Protein AF-E5F8U3-F1 (afdb_monomer_lite)

Radius of gyration: 28.69 Å; chains: 1; bounding box: 58×34×84 Å

Structure (mmCIF, N/CA/C/O backbone):
data_AF-E5F8U3-F1
#
_entry.id   AF-E5F8U3-F1
#
loop_
_atom_site.group_PDB
_atom_site.id
_atom_site.type_symbol
_atom_site.label_atom_id
_atom_site.label_alt_id
_atom_site.label_comp_id
_atom_site.label_asym_id
_atom_site.label_entity_id
_atom_site.label_seq_id
_atom_site.pdbx_PDB_ins_code
_atom_site.Cartn_x
_atom_site.Cartn_y
_atom_site.Cartn_z
_atom_site.occupancy
_atom_site.B_iso_or_equiv
_atom_site.auth_seq_id
_atom_site.auth_comp_id
_atom_site.auth_asym_id
_atom_site.auth_atom_id
_atom_site.pdbx_PDB_model_num
ATOM 1 N N . MET A 1 1 ? -26.015 -8.412 47.163 1.00 49.34 1 MET A N 1
ATOM 2 C CA . MET A 1 1 ? -26.485 -7.178 46.496 1.00 49.34 1 MET A CA 1
ATOM 3 C C . MET A 1 1 ? -25.256 -6.404 46.050 1.00 49.34 1 MET A C 1
ATOM 5 O O . MET A 1 1 ? -24.511 -5.962 46.910 1.00 49.34 1 MET A O 1
ATOM 9 N N . THR A 1 2 ? -24.963 -6.334 44.752 1.00 53.16 2 THR A N 1
ATOM 10 C CA . THR A 1 2 ? -23.864 -5.501 44.236 1.00 53.16 2 THR A CA 1
ATOM 11 C C . THR A 1 2 ? -24.338 -4.055 44.107 1.00 53.16 2 THR A C 1
ATOM 13 O O . THR A 1 2 ? -25.439 -3.812 43.617 1.00 53.16 2 THR A O 1
ATOM 16 N N . ASP A 1 3 ? -23.524 -3.109 44.577 1.00 63.44 3 ASP A N 1
ATOM 17 C CA . ASP A 1 3 ? -23.806 -1.673 44.494 1.00 63.44 3 ASP A CA 1
ATOM 18 C C . ASP A 1 3 ? -23.959 -1.240 43.015 1.00 63.44 3 ASP A C 1
ATOM 20 O O . ASP A 1 3 ? -23.038 -1.474 42.219 1.00 63.44 3 ASP A O 1
ATOM 24 N N . PRO A 1 4 ? -25.090 -0.625 42.616 1.00 64.06 4 PRO A N 1
ATOM 25 C CA . PRO A 1 4 ? -25.302 -0.138 41.253 1.00 64.06 4 PRO A CA 1
ATOM 26 C C . PRO A 1 4 ? -24.232 0.862 40.776 1.00 64.06 4 PRO A C 1
ATOM 28 O O . PRO A 1 4 ? -23.952 0.902 39.577 1.00 64.06 4 PRO A O 1
ATOM 31 N N . ASN A 1 5 ? -23.577 1.611 41.672 1.00 67.81 5 ASN A N 1
ATOM 32 C CA . ASN A 1 5 ? -22.472 2.505 41.302 1.00 67.81 5 ASN A CA 1
ATOM 33 C C . ASN A 1 5 ? -21.217 1.742 40.854 1.00 67.81 5 ASN A C 1
ATOM 35 O O . ASN A 1 5 ? -20.538 2.168 39.921 1.00 67.81 5 ASN A O 1
ATOM 39 N N . ASN A 1 6 ? -20.925 0.591 41.464 1.00 74.19 6 ASN A N 1
ATOM 40 C CA . ASN A 1 6 ? -19.777 -0.235 41.084 1.00 74.19 6 ASN A CA 1
ATOM 41 C C . ASN A 1 6 ? -19.962 -0.840 39.681 1.00 74.19 6 ASN A C 1
ATOM 43 O O . ASN A 1 6 ? -19.051 -0.823 38.856 1.00 74.19 6 ASN A O 1
ATOM 47 N N . LYS A 1 7 ? -21.179 -1.302 39.370 1.00 75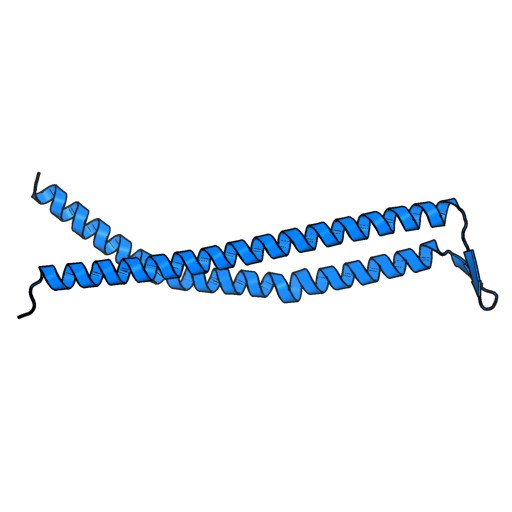.62 7 LYS A N 1
ATOM 48 C CA . LYS A 1 7 ? -21.505 -1.870 38.054 1.00 75.62 7 LYS A CA 1
ATOM 49 C C . LYS A 1 7 ? -21.327 -0.854 36.918 1.00 75.62 7 LYS A C 1
ATOM 51 O O . LYS A 1 7 ? -20.700 -1.177 35.915 1.00 75.62 7 LYS A O 1
ATOM 56 N N . ASN A 1 8 ? -21.804 0.378 37.103 1.00 74.56 8 ASN A N 1
ATOM 57 C CA . ASN A 1 8 ? -21.668 1.436 36.097 1.00 74.56 8 ASN A CA 1
ATOM 58 C C . ASN A 1 8 ? -20.199 1.803 35.829 1.00 74.56 8 ASN A C 1
ATOM 60 O O . ASN A 1 8 ? -19.829 2.036 34.681 1.00 74.56 8 ASN A O 1
ATOM 64 N N . ASN A 1 9 ? -19.352 1.819 36.863 1.00 78.06 9 ASN A N 1
ATOM 65 C CA . ASN A 1 9 ? -17.917 2.063 36.695 1.00 78.06 9 ASN A CA 1
ATOM 66 C C . ASN A 1 9 ? -17.238 0.952 35.880 1.00 78.06 9 ASN A C 1
ATOM 68 O O . ASN A 1 9 ? -16.459 1.251 34.979 1.00 78.06 9 ASN A O 1
ATOM 72 N N . ILE A 1 10 ? -17.577 -0.316 36.136 1.00 82.62 10 ILE A N 1
ATOM 73 C CA . ILE A 1 10 ? -17.055 -1.460 35.369 1.00 82.62 10 ILE A CA 1
ATOM 74 C C . ILE A 1 10 ? -17.484 -1.377 33.895 1.00 82.62 10 ILE A C 1
ATOM 76 O O . ILE A 1 10 ? -16.661 -1.585 33.004 1.00 82.62 10 ILE A O 1
ATOM 80 N N . ASP A 1 11 ? -18.746 -1.030 33.628 1.00 82.94 11 ASP A N 1
ATOM 81 C CA . ASP A 1 11 ? -19.269 -0.891 32.263 1.00 82.94 11 ASP A CA 1
ATOM 82 C C . ASP A 1 11 ? -18.566 0.246 31.491 1.00 82.94 11 ASP A C 1
ATOM 84 O O . ASP A 1 11 ? -18.272 0.106 30.300 1.00 82.94 11 ASP A O 1
ATOM 88 N N . ILE A 1 12 ? -18.238 1.356 32.166 1.00 83.44 12 ILE A N 1
ATOM 89 C CA . ILE A 1 12 ? -17.480 2.476 31.586 1.00 83.44 12 ILE A CA 1
ATOM 90 C C . ILE A 1 12 ? -16.036 2.067 31.273 1.00 83.44 12 ILE A C 1
ATOM 92 O O . ILE A 1 12 ? -15.548 2.357 30.180 1.00 83.44 12 ILE A O 1
ATOM 96 N N . GLU A 1 13 ? -15.348 1.394 32.197 1.00 89.00 13 GLU A N 1
ATOM 97 C CA . GLU A 1 13 ? -13.979 0.909 31.973 1.00 89.00 13 GLU A CA 1
ATOM 98 C C . GLU A 1 13 ? -13.923 -0.091 30.811 1.00 89.00 13 GLU A C 1
ATOM 100 O O . GLU A 1 13 ? -13.082 0.027 29.918 1.00 89.00 13 GLU A O 1
ATOM 105 N N . LEU A 1 14 ? -14.882 -1.018 30.740 1.00 88.38 14 LEU A N 1
ATOM 106 C CA . LEU A 1 14 ? -14.989 -1.954 29.624 1.00 88.38 14 LEU A CA 1
ATOM 107 C C . LEU A 1 14 ? -15.203 -1.228 28.286 1.00 88.38 14 LEU A C 1
ATOM 109 O O . LEU A 1 14 ? -14.613 -1.608 27.271 1.00 88.38 14 LEU A O 1
ATOM 113 N N . LEU A 1 15 ? -16.028 -0.178 28.268 1.00 88.56 15 LEU A N 1
ATOM 114 C CA . LEU A 1 15 ? -16.256 0.621 27.067 1.00 88.56 15 LEU A CA 1
ATOM 115 C C . LEU A 1 15 ? -14.990 1.359 26.619 1.00 88.56 15 LEU A C 1
ATOM 117 O O . LEU A 1 15 ? -14.707 1.379 25.422 1.00 88.56 15 LEU A O 1
ATOM 121 N N . LYS A 1 16 ? -14.214 1.926 27.552 1.00 89.56 16 LYS A N 1
ATOM 122 C CA . LYS A 1 16 ? -12.920 2.557 27.238 1.00 89.56 16 LYS A CA 1
ATOM 123 C C . LYS A 1 16 ? -11.986 1.563 26.553 1.00 89.56 16 LYS A C 1
ATOM 125 O O . LYS A 1 16 ? -11.499 1.851 25.464 1.00 89.56 16 LYS A O 1
ATOM 130 N N . VAL A 1 17 ? -11.845 0.359 27.116 1.00 93.31 17 VAL A N 1
ATOM 131 C CA . VAL A 1 17 ? -11.031 -0.716 26.522 1.00 93.31 17 VAL A CA 1
ATOM 132 C C . VAL A 1 17 ? -11.515 -1.066 25.112 1.00 93.31 17 VAL A C 1
ATOM 134 O O . VAL A 1 17 ? -10.708 -1.182 24.191 1.00 93.31 17 VAL A O 1
ATOM 137 N N . LYS A 1 18 ? -12.831 -1.188 24.897 1.00 91.25 18 LYS A N 1
ATOM 138 C CA . LYS A 1 18 ? -13.391 -1.450 23.560 1.00 91.25 18 LYS A CA 1
ATOM 139 C C . LYS A 1 18 ? -13.072 -0.326 22.570 1.00 91.25 18 LYS A C 1
ATOM 141 O O . LYS A 1 18 ? -12.699 -0.610 21.432 1.00 91.25 18 LYS A O 1
ATOM 146 N N . VAL A 1 19 ? -13.205 0.934 22.985 1.00 92.62 19 VAL A N 1
ATOM 147 C CA . VAL A 1 19 ? -12.866 2.102 22.158 1.00 92.62 19 VAL A CA 1
ATOM 148 C C . VAL A 1 19 ? -11.377 2.117 21.817 1.00 92.62 19 VAL A C 1
ATOM 150 O O . VAL A 1 19 ? -11.026 2.409 20.677 1.00 92.62 19 VAL A O 1
ATOM 153 N N . ASP A 1 20 ? -10.501 1.755 22.749 1.00 94.94 20 ASP A N 1
ATOM 154 C CA . ASP A 1 20 ? -9.062 1.693 22.492 1.00 94.94 20 ASP A CA 1
ATOM 155 C C . ASP A 1 20 ? -8.696 0.559 21.524 1.00 94.94 20 ASP A C 1
ATOM 157 O O . ASP A 1 20 ? -7.902 0.766 20.605 1.00 94.94 20 ASP A O 1
ATOM 161 N N . ILE A 1 21 ? -9.358 -0.599 21.625 1.00 93.38 21 ILE A N 1
ATOM 162 C CA . ILE A 1 21 ? -9.245 -1.671 20.622 1.00 93.38 21 ILE A CA 1
ATOM 163 C C . ILE A 1 21 ? -9.707 -1.174 19.244 1.00 93.38 21 ILE A C 1
ATOM 165 O O . ILE A 1 21 ? -9.041 -1.426 18.239 1.00 93.38 21 ILE A O 1
ATOM 169 N N . TRP A 1 22 ? -10.831 -0.453 19.174 1.00 94.88 22 TRP A N 1
ATOM 170 C CA . TRP A 1 22 ? -11.314 0.132 17.920 1.00 94.88 22 TRP A CA 1
ATOM 171 C C . TRP A 1 22 ? -10.303 1.119 17.325 1.00 94.88 22 TRP A C 1
ATOM 173 O O . TRP A 1 22 ? -9.967 0.995 16.146 1.00 94.88 22 TRP A O 1
ATOM 183 N N . LYS A 1 23 ? -9.747 2.031 18.133 1.00 95.19 23 LYS A N 1
ATOM 184 C CA . LYS A 1 23 ? -8.694 2.964 17.696 1.00 95.19 23 LYS A CA 1
ATOM 185 C C . LYS A 1 23 ? -7.484 2.222 17.141 1.00 95.19 23 LYS A C 1
ATOM 187 O O . LYS A 1 23 ? -6.974 2.605 16.092 1.00 95.19 23 LYS A O 1
ATOM 192 N N . GLN A 1 24 ? -7.053 1.150 17.804 1.00 96.00 24 GLN A N 1
ATOM 193 C CA . GLN A 1 24 ? -5.926 0.348 17.336 1.00 96.00 24 GLN A CA 1
ATOM 194 C C . GLN A 1 24 ? -6.205 -0.265 15.957 1.00 96.00 24 GLN A C 1
ATOM 196 O O . GLN A 1 24 ? -5.335 -0.249 15.089 1.00 96.00 24 GLN A O 1
ATOM 201 N N . VAL A 1 25 ? -7.428 -0.747 15.719 1.00 94.94 25 VAL A N 1
ATOM 202 C CA . VAL A 1 25 ? -7.831 -1.285 14.412 1.00 94.94 25 VAL A CA 1
ATOM 203 C C . VAL A 1 25 ? -7.865 -0.200 13.333 1.00 94.94 25 VAL A C 1
ATOM 205 O O . VAL A 1 25 ? -7.381 -0.440 12.228 1.00 94.94 25 VAL A O 1
ATOM 208 N N . ILE A 1 26 ? -8.374 0.997 13.639 1.00 95.19 26 ILE A N 1
ATOM 209 C CA . ILE A 1 26 ? -8.340 2.142 12.713 1.00 95.19 26 ILE A CA 1
ATOM 210 C C . ILE A 1 26 ? -6.896 2.548 12.388 1.00 95.19 26 ILE A C 1
ATOM 212 O O . ILE A 1 26 ? -6.572 2.775 11.224 1.00 95.19 26 ILE A O 1
ATOM 216 N N . ASN A 1 27 ? -6.004 2.564 13.380 1.00 96.50 27 ASN A N 1
ATOM 217 C CA . ASN A 1 27 ? -4.584 2.846 13.169 1.00 96.50 27 ASN A CA 1
ATOM 218 C C . ASN A 1 27 ? -3.937 1.815 12.221 1.00 96.50 27 ASN A C 1
ATOM 220 O O . ASN A 1 27 ? -3.199 2.174 11.307 1.00 96.50 27 ASN A O 1
ATOM 224 N N . THR A 1 28 ? -4.275 0.528 12.359 1.00 94.06 28 THR A N 1
ATOM 225 C CA . THR A 1 28 ? -3.840 -0.509 11.407 1.00 94.06 28 THR A CA 1
ATOM 226 C C . THR A 1 28 ? -4.384 -0.276 9.992 1.00 94.06 28 THR A C 1
ATOM 228 O O . THR A 1 28 ? -3.647 -0.459 9.024 1.00 94.06 28 THR A O 1
ATOM 231 N N . GLN A 1 29 ? -5.643 0.157 9.846 1.00 95.06 29 GLN A N 1
ATOM 232 C CA . GLN A 1 29 ? -6.216 0.497 8.533 1.00 95.06 29 GLN A CA 1
ATOM 233 C C . GLN A 1 29 ? -5.460 1.653 7.866 1.00 95.06 29 GLN A C 1
ATOM 235 O O . GLN A 1 29 ? -5.114 1.555 6.690 1.00 95.06 29 GLN A O 1
ATOM 240 N N . GLN A 1 30 ? -5.164 2.716 8.621 1.00 95.56 30 GLN A N 1
ATOM 241 C CA . GLN A 1 30 ? -4.383 3.857 8.135 1.00 95.56 30 GLN A CA 1
ATOM 242 C C . GLN A 1 30 ? -2.972 3.425 7.726 1.00 95.56 30 GLN A C 1
ATOM 244 O O . GLN A 1 30 ? -2.531 3.744 6.626 1.00 95.56 30 GLN A O 1
ATOM 249 N N . HIS A 1 31 ? -2.310 2.603 8.546 1.00 94.06 31 HIS A N 1
ATOM 250 C CA . HIS A 1 31 ? -0.980 2.085 8.236 1.00 94.06 31 HIS A CA 1
ATOM 251 C C . HIS A 1 31 ? -0.943 1.297 6.918 1.00 94.06 31 HIS A C 1
ATOM 253 O O . HIS A 1 31 ? -0.059 1.518 6.092 1.00 94.06 31 HIS A O 1
ATOM 259 N N . PHE A 1 32 ? -1.914 0.407 6.677 1.00 92.75 32 PHE A N 1
ATOM 260 C CA . PHE A 1 32 ? -1.983 -0.331 5.412 1.00 92.75 32 PHE A CA 1
ATOM 261 C C . PHE A 1 32 ? -2.279 0.569 4.213 1.00 92.75 32 PHE A C 1
ATOM 263 O O . PHE A 1 32 ? -1.684 0.375 3.153 1.00 92.75 32 PHE A O 1
ATOM 270 N N . ASN A 1 33 ? -3.153 1.564 4.375 1.00 93.56 33 ASN A N 1
ATOM 271 C CA . ASN A 1 33 ? -3.425 2.539 3.324 1.00 93.56 33 ASN A CA 1
ATOM 272 C C . ASN A 1 33 ? -2.166 3.346 2.960 1.00 93.56 33 ASN A C 1
ATOM 274 O O . ASN A 1 33 ? -1.837 3.497 1.783 1.00 93.56 33 ASN A O 1
ATOM 278 N N . ASP A 1 34 ? -1.417 3.801 3.965 1.00 94.81 34 ASP A N 1
ATOM 279 C CA . ASP A 1 34 ? -0.174 4.546 3.764 1.00 94.81 34 ASP A CA 1
ATOM 280 C C . ASP A 1 34 ? 0.898 3.694 3.077 1.00 94.81 34 ASP A C 1
ATOM 282 O O . ASP A 1 34 ? 1.605 4.176 2.187 1.00 94.81 34 ASP A O 1
ATOM 286 N N . LEU A 1 35 ? 1.019 2.417 3.456 1.00 91.88 35 LEU A N 1
ATOM 287 C CA . LEU A 1 35 ? 1.917 1.472 2.790 1.00 91.88 35 LEU A CA 1
ATOM 288 C C . LEU A 1 35 ? 1.542 1.274 1.315 1.00 91.88 35 LEU A C 1
ATOM 290 O O . LEU A 1 35 ? 2.425 1.340 0.459 1.00 91.88 35 LEU A O 1
ATOM 294 N N . ALA A 1 36 ? 0.253 1.096 1.005 1.00 91.00 36 ALA A N 1
ATOM 295 C CA . ALA A 1 36 ? -0.220 0.942 -0.371 1.00 91.00 36 ALA A CA 1
ATOM 296 C C . ALA A 1 36 ? 0.119 2.175 -1.229 1.00 91.00 36 ALA A C 1
ATOM 298 O O . ALA A 1 36 ? 0.680 2.050 -2.321 1.00 91.00 36 ALA A O 1
ATOM 299 N N . MET A 1 37 ? -0.126 3.380 -0.704 1.00 93.88 37 MET A N 1
ATOM 300 C CA . MET A 1 37 ? 0.207 4.630 -1.395 1.00 93.88 37 MET A CA 1
ATOM 301 C C . MET A 1 37 ? 1.713 4.786 -1.638 1.00 93.88 37 MET A C 1
ATOM 303 O O . MET A 1 37 ? 2.124 5.178 -2.732 1.00 93.88 37 MET A O 1
ATOM 307 N N . LYS A 1 38 ? 2.556 4.435 -0.657 1.00 94.44 38 LYS A N 1
ATOM 308 C CA . LYS A 1 38 ? 4.019 4.472 -0.819 1.00 94.44 38 LYS A CA 1
ATOM 309 C C . LYS A 1 38 ? 4.490 3.553 -1.942 1.00 94.44 38 LYS A C 1
ATOM 311 O O . LYS A 1 38 ? 5.300 3.966 -2.768 1.00 94.44 38 LYS A O 1
ATOM 316 N N . ILE A 1 39 ? 3.967 2.333 -2.004 1.00 91.12 39 ILE A N 1
ATOM 317 C CA . ILE A 1 39 ? 4.362 1.346 -3.017 1.00 91.12 39 ILE A CA 1
ATOM 318 C C . ILE A 1 39 ? 3.942 1.796 -4.414 1.00 91.12 39 ILE A C 1
ATOM 320 O O . ILE A 1 39 ? 4.741 1.711 -5.346 1.00 91.12 39 ILE A O 1
ATOM 324 N N . ARG A 1 40 ? 2.739 2.362 -4.554 1.00 93.62 40 ARG A N 1
ATOM 325 C CA . ARG A 1 40 ? 2.285 2.947 -5.821 1.00 93.62 40 ARG A CA 1
ATOM 326 C C . ARG A 1 40 ? 3.195 4.086 -6.285 1.00 93.62 40 ARG A C 1
ATOM 328 O O . ARG A 1 4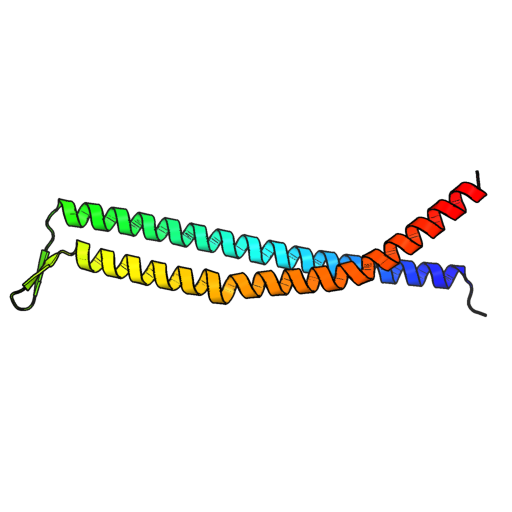0 ? 3.556 4.136 -7.459 1.00 93.62 40 ARG A O 1
ATOM 335 N N . ASN A 1 41 ? 3.623 4.958 -5.373 1.00 95.31 41 ASN A N 1
ATOM 336 C CA . ASN A 1 41 ? 4.559 6.036 -5.699 1.00 95.31 41 ASN A CA 1
ATOM 337 C C . ASN A 1 41 ? 5.920 5.496 -6.170 1.00 95.31 41 ASN A C 1
ATOM 339 O O . ASN A 1 41 ? 6.472 6.002 -7.148 1.00 95.31 41 ASN A O 1
ATOM 343 N N . PHE A 1 42 ? 6.441 4.439 -5.537 1.00 94.19 42 PHE A N 1
ATOM 344 C CA . PHE A 1 42 ? 7.663 3.775 -6.002 1.00 94.19 42 PHE A CA 1
ATOM 345 C C . PHE A 1 42 ? 7.501 3.153 -7.391 1.00 94.19 42 PHE A C 1
ATOM 347 O O . PHE A 1 42 ? 8.393 3.302 -8.225 1.00 94.19 42 PHE A O 1
ATOM 354 N N . ALA A 1 43 ? 6.365 2.508 -7.663 1.00 94.38 43 ALA A N 1
ATOM 355 C CA . ALA A 1 43 ? 6.074 1.937 -8.975 1.00 94.38 43 ALA A CA 1
ATOM 356 C C . ALA A 1 43 ? 6.101 3.009 -10.075 1.00 94.38 43 ALA A C 1
ATOM 358 O O . ALA A 1 43 ? 6.734 2.815 -11.112 1.00 94.38 43 ALA A O 1
ATOM 359 N N . ILE A 1 44 ? 5.477 4.167 -9.825 1.00 95.69 44 ILE A N 1
ATOM 360 C CA . ILE A 1 44 ? 5.464 5.304 -10.758 1.00 95.69 44 ILE A CA 1
ATOM 361 C C . ILE A 1 44 ? 6.878 5.854 -10.976 1.00 95.69 44 ILE A C 1
ATOM 363 O O . ILE A 1 44 ? 7.254 6.138 -12.113 1.00 95.69 44 ILE A O 1
ATOM 367 N N . LEU A 1 45 ? 7.677 5.984 -9.914 1.00 97.00 45 LEU A N 1
ATOM 368 C CA . LEU A 1 45 ? 9.058 6.461 -10.010 1.00 97.00 45 LEU A CA 1
ATOM 369 C C . LEU A 1 45 ? 9.922 5.523 -10.860 1.00 97.00 45 LEU A C 1
ATOM 371 O O . LEU A 1 45 ? 10.612 5.977 -11.773 1.00 97.00 45 LEU A O 1
ATOM 375 N N . ILE A 1 46 ? 9.851 4.217 -10.599 1.00 95.62 46 ILE A N 1
ATOM 376 C CA . ILE A 1 46 ? 10.584 3.206 -11.368 1.00 95.62 46 ILE A CA 1
ATOM 377 C C . ILE A 1 46 ? 10.123 3.233 -12.826 1.00 95.62 46 ILE A C 1
ATOM 379 O O . ILE A 1 46 ? 10.957 3.309 -13.726 1.00 95.62 46 ILE A O 1
ATOM 383 N N . LEU A 1 47 ? 8.812 3.252 -13.078 1.00 96.69 47 LEU A N 1
ATOM 384 C CA . LEU A 1 47 ? 8.273 3.312 -14.435 1.00 96.69 47 LEU A CA 1
ATOM 385 C C . LEU A 1 47 ? 8.745 4.569 -15.180 1.00 96.69 47 LEU A C 1
ATOM 387 O O . LEU A 1 47 ? 9.113 4.488 -16.349 1.00 96.69 47 LEU A O 1
ATOM 391 N N . SER A 1 48 ? 8.804 5.712 -14.496 1.00 97.31 48 SER A N 1
ATOM 392 C CA . SER A 1 48 ? 9.305 6.971 -15.061 1.00 97.31 48 SER A CA 1
ATOM 393 C C . SER A 1 48 ? 10.777 6.862 -15.470 1.00 97.31 48 SER A C 1
ATOM 395 O O . SER A 1 48 ? 11.152 7.317 -16.551 1.00 97.31 48 SER A O 1
ATOM 397 N N . ALA A 1 49 ? 11.604 6.202 -14.653 1.00 96.88 49 ALA A N 1
ATOM 398 C CA . ALA A 1 49 ? 12.996 5.918 -14.993 1.00 96.88 49 ALA A CA 1
ATOM 399 C C . ALA A 1 49 ? 13.110 5.006 -16.228 1.00 96.88 49 ALA A C 1
ATOM 401 O O . ALA A 1 49 ? 13.910 5.285 -17.121 1.00 96.88 49 ALA A O 1
ATOM 402 N N . PHE A 1 50 ? 12.271 3.967 -16.325 1.00 96.31 50 PHE A N 1
ATOM 403 C CA . PHE A 1 50 ? 12.212 3.104 -17.509 1.00 96.31 50 PHE A CA 1
ATOM 404 C C . PHE A 1 50 ? 11.797 3.872 -18.763 1.00 96.31 50 PHE A C 1
ATOM 406 O O . PHE A 1 50 ? 12.449 3.726 -19.791 1.00 96.31 50 PHE A O 1
ATOM 413 N N . ILE A 1 51 ? 10.771 4.722 -18.691 1.00 95.88 51 ILE A N 1
ATOM 414 C CA . ILE A 1 51 ? 10.336 5.553 -19.825 1.00 95.88 51 ILE A CA 1
ATOM 415 C C . ILE A 1 51 ? 11.480 6.463 -20.293 1.00 95.88 51 ILE A C 1
ATOM 417 O O . ILE A 1 51 ? 11.745 6.548 -21.493 1.00 95.88 51 ILE A O 1
ATOM 421 N N . GLY A 1 52 ? 12.202 7.090 -19.359 1.00 95.81 52 GLY A N 1
ATOM 422 C CA . GLY A 1 52 ? 13.382 7.896 -19.673 1.00 95.81 52 GLY A CA 1
ATOM 423 C C . GLY A 1 52 ? 14.481 7.082 -20.363 1.00 95.81 52 GLY A C 1
ATOM 424 O O . GLY A 1 52 ? 14.979 7.486 -21.414 1.00 95.81 52 GLY A O 1
ATOM 425 N N . ALA A 1 53 ? 14.814 5.909 -19.819 1.00 93.94 53 ALA A N 1
ATOM 426 C CA . ALA A 1 53 ? 15.815 5.013 -20.395 1.00 93.94 53 ALA A CA 1
ATOM 427 C C . ALA A 1 53 ? 15.416 4.529 -21.799 1.00 93.94 53 ALA A C 1
ATOM 429 O O . ALA A 1 53 ? 16.224 4.602 -22.722 1.00 93.94 53 ALA A O 1
ATOM 430 N N . ILE A 1 54 ? 14.158 4.117 -21.989 1.00 94.00 54 ILE A N 1
ATOM 431 C CA . ILE A 1 54 ? 13.602 3.711 -23.287 1.00 94.00 54 ILE A CA 1
ATOM 432 C C . ILE A 1 54 ? 13.718 4.858 -24.292 1.00 94.00 54 ILE A C 1
ATOM 434 O O . ILE A 1 54 ? 14.210 4.643 -25.397 1.00 94.00 54 ILE A O 1
ATOM 438 N N . GLY A 1 55 ? 13.324 6.078 -23.912 1.00 92.38 55 GLY A N 1
ATOM 439 C CA . GLY A 1 55 ? 13.406 7.253 -24.781 1.00 92.38 55 GLY A CA 1
ATOM 440 C C . GLY A 1 55 ? 14.839 7.569 -25.218 1.00 92.38 55 GLY A C 1
ATOM 441 O O . GLY A 1 55 ? 15.091 7.800 -26.403 1.00 92.38 55 GLY A O 1
ATOM 442 N N . VAL A 1 56 ? 15.798 7.516 -24.287 1.00 91.75 56 VAL A N 1
ATOM 443 C CA . VAL A 1 56 ? 17.225 7.713 -24.590 1.00 91.75 56 VAL A CA 1
ATOM 444 C C . VAL A 1 56 ? 17.752 6.607 -25.507 1.00 91.75 56 VAL A C 1
ATOM 446 O O . VAL A 1 56 ? 18.399 6.913 -26.512 1.00 91.75 56 VAL A O 1
ATOM 449 N N . SER A 1 57 ? 17.456 5.338 -25.215 1.00 89.81 57 SER A N 1
ATOM 450 C CA . SER A 1 57 ? 17.879 4.192 -26.032 1.00 89.81 57 SER A CA 1
ATOM 451 C C . SER A 1 57 ? 17.262 4.200 -27.430 1.00 89.81 57 SER A C 1
ATOM 453 O O . SER A 1 57 ? 17.924 3.819 -28.392 1.00 89.81 57 SER A O 1
ATOM 455 N N . PHE A 1 58 ? 16.020 4.668 -27.561 1.00 86.19 58 PHE A N 1
ATOM 456 C CA . PHE A 1 58 ? 15.347 4.787 -28.850 1.00 86.19 58 PHE A CA 1
ATOM 457 C C . PHE A 1 58 ? 15.982 5.889 -29.707 1.00 86.19 58 PHE A C 1
ATOM 459 O O . PHE A 1 58 ? 16.310 5.655 -30.867 1.00 86.19 58 PHE A O 1
ATOM 466 N N . LYS A 1 59 ? 16.241 7.070 -29.123 1.00 84.69 59 LYS A N 1
ATOM 467 C CA . LYS A 1 59 ? 16.858 8.208 -29.829 1.00 84.69 59 LYS A CA 1
ATOM 468 C C . LYS A 1 59 ? 18.285 7.922 -30.304 1.00 84.69 59 LYS A C 1
ATOM 470 O O . LYS A 1 59 ? 18.689 8.396 -31.359 1.00 84.69 59 LYS A O 1
ATOM 475 N N . SER A 1 60 ? 19.058 7.195 -29.508 1.00 80.00 60 SER A N 1
ATOM 476 C CA . SER A 1 60 ? 20.467 6.887 -29.793 1.00 80.00 60 SER A CA 1
ATOM 477 C C . SER A 1 60 ? 20.657 5.769 -30.821 1.00 80.00 60 SER A C 1
ATOM 479 O O . SER A 1 60 ? 21.780 5.545 -31.261 1.00 80.00 60 SER A O 1
ATOM 481 N N . GLY A 1 61 ? 19.585 5.068 -31.213 1.00 74.62 61 GLY A N 1
ATOM 482 C CA . GLY A 1 61 ? 19.673 3.943 -32.144 1.00 74.62 61 GLY A CA 1
ATOM 483 C C . GLY A 1 61 ? 20.467 2.759 -31.585 1.00 74.62 61 GLY A C 1
ATOM 484 O O . GLY A 1 61 ? 20.947 1.931 -32.357 1.00 74.62 61 GLY A O 1
ATOM 485 N N . PHE A 1 62 ? 20.627 2.673 -30.258 1.00 74.62 62 PHE A N 1
ATOM 486 C CA . PHE A 1 62 ? 21.364 1.593 -29.613 1.00 74.62 62 PHE A CA 1
ATOM 487 C C . PHE A 1 62 ? 20.699 0.244 -29.921 1.00 74.62 62 PHE A C 1
ATOM 489 O O . PHE A 1 62 ? 19.599 -0.070 -29.449 1.00 74.62 62 PHE A O 1
ATOM 496 N N . ALA A 1 63 ? 21.392 -0.560 -30.720 1.00 72.88 63 ALA A N 1
ATOM 497 C CA . ALA A 1 63 ? 20.958 -1.878 -31.136 1.00 72.88 63 ALA A CA 1
ATOM 498 C C . ALA A 1 63 ? 22.004 -2.918 -30.746 1.00 72.88 63 ALA A C 1
ATOM 500 O O . ALA A 1 63 ? 23.206 -2.715 -30.922 1.00 72.88 63 ALA A O 1
ATOM 501 N N . PHE A 1 64 ? 21.530 -4.033 -30.202 1.00 68.00 64 PHE A N 1
ATOM 502 C CA . PHE A 1 64 ? 22.360 -5.181 -29.895 1.00 68.00 64 PHE A CA 1
ATOM 503 C C . PHE A 1 64 ? 22.214 -6.182 -31.044 1.00 68.00 64 PHE A C 1
ATOM 505 O O . PHE A 1 64 ? 21.121 -6.694 -31.297 1.00 68.00 64 PHE A O 1
ATOM 512 N N . ASN A 1 65 ? 23.304 -6.434 -31.769 1.00 66.50 65 ASN A N 1
ATOM 513 C CA . ASN A 1 65 ? 23.342 -7.462 -32.806 1.00 66.50 65 ASN A CA 1
ATOM 514 C C . ASN A 1 65 ? 23.685 -8.800 -32.148 1.00 66.50 65 ASN A C 1
ATOM 516 O O . ASN A 1 65 ? 24.831 -9.026 -31.765 1.00 66.50 65 ASN A O 1
ATOM 520 N N . MET A 1 66 ? 22.704 -9.693 -32.030 1.00 54.53 66 MET A N 1
ATOM 521 C CA . MET A 1 66 ? 22.911 -11.059 -31.547 1.00 54.53 66 MET A CA 1
ATOM 522 C C . MET A 1 66 ? 22.235 -12.029 -32.521 1.00 54.53 66 MET A C 1
ATOM 524 O O . MET A 1 66 ? 21.096 -11.811 -32.920 1.00 54.53 66 MET A O 1
ATOM 528 N N . LEU A 1 67 ? 22.943 -13.087 -32.939 1.00 55.75 67 LEU A N 1
ATOM 529 C CA . LEU A 1 67 ? 22.418 -14.133 -33.841 1.00 55.75 67 LEU A CA 1
ATOM 530 C C . LEU A 1 67 ? 21.890 -13.632 -35.208 1.00 55.75 67 LEU A C 1
ATOM 532 O O . LEU A 1 67 ? 20.969 -14.210 -35.771 1.00 55.75 67 LEU A O 1
ATOM 536 N N . GLY A 1 68 ? 22.468 -12.561 -35.766 1.00 65.25 68 GLY A N 1
ATOM 537 C CA . GLY A 1 68 ? 22.070 -12.027 -37.081 1.00 65.25 68 GLY A CA 1
ATOM 538 C C . GLY A 1 68 ? 20.793 -11.175 -37.073 1.00 65.25 68 GLY A C 1
ATOM 539 O O . GLY A 1 68 ? 20.444 -10.600 -38.101 1.00 65.25 68 GLY A O 1
ATOM 540 N N . HIS A 1 69 ? 20.140 -11.026 -35.917 1.00 65.88 69 HIS A N 1
ATOM 541 C CA . HIS A 1 69 ? 18.997 -10.140 -35.723 1.00 65.88 69 HIS A CA 1
ATOM 542 C C . HIS A 1 69 ? 19.401 -8.927 -34.870 1.00 65.88 69 HIS A C 1
ATOM 544 O O . HIS A 1 69 ? 19.954 -9.061 -33.778 1.00 65.88 69 HIS A O 1
ATOM 550 N N . SER A 1 70 ? 19.126 -7.725 -35.379 1.00 68.81 70 SER A N 1
ATOM 551 C CA . SER A 1 70 ? 19.333 -6.472 -34.650 1.00 68.81 70 SER A CA 1
ATOM 552 C C . SER A 1 70 ? 18.130 -6.217 -33.747 1.00 68.81 70 SER A C 1
ATOM 554 O O . SER A 1 70 ? 17.034 -5.945 -34.239 1.00 68.81 70 SER A O 1
ATOM 556 N N . THR A 1 71 ? 18.310 -6.342 -32.430 1.00 77.31 71 THR A N 1
ATOM 557 C CA . THR A 1 71 ? 17.256 -6.012 -31.460 1.00 77.31 71 THR A CA 1
ATOM 558 C C . THR A 1 71 ? 17.588 -4.690 -30.786 1.00 77.31 71 THR A C 1
ATOM 560 O O . THR A 1 71 ? 18.673 -4.509 -30.231 1.00 77.31 71 THR A O 1
ATOM 563 N N . SER A 1 72 ? 16.648 -3.745 -30.819 1.00 84.62 72 SER A N 1
ATOM 564 C CA . SER A 1 72 ? 16.824 -2.463 -30.140 1.00 84.62 72 SER A CA 1
ATOM 565 C C . SER A 1 72 ? 16.815 -2.651 -28.624 1.00 84.62 72 SER A C 1
ATOM 567 O O . SER A 1 72 ? 15.934 -3.312 -28.068 1.00 84.62 72 SER A O 1
ATOM 569 N N . ILE A 1 73 ? 17.742 -1.990 -27.935 1.00 86.81 73 ILE A N 1
ATOM 570 C CA . ILE A 1 73 ? 17.789 -1.966 -26.467 1.00 86.81 73 ILE A CA 1
ATOM 571 C C . ILE A 1 73 ? 16.501 -1.366 -25.883 1.00 86.81 73 ILE A C 1
ATOM 573 O O . ILE A 1 73 ? 16.032 -1.809 -24.835 1.00 86.81 73 ILE A O 1
ATOM 577 N N . ALA A 1 74 ? 15.848 -0.452 -26.609 1.00 89.00 74 ALA A N 1
ATOM 578 C CA . ALA A 1 74 ? 14.542 0.083 -26.235 1.00 89.00 74 ALA A CA 1
ATOM 579 C C . ALA A 1 74 ? 13.460 -1.010 -26.148 1.00 89.00 74 ALA A C 1
ATOM 581 O O . ALA A 1 74 ? 12.578 -0.928 -25.295 1.00 89.00 74 ALA A O 1
ATOM 582 N N . THR A 1 75 ? 13.545 -2.063 -26.972 1.00 89.31 75 THR A N 1
ATOM 583 C CA . THR A 1 75 ? 12.598 -3.192 -26.939 1.00 89.31 75 THR A CA 1
ATOM 584 C C . THR A 1 75 ? 12.782 -4.006 -25.660 1.00 89.31 75 THR A C 1
ATOM 586 O O . THR A 1 75 ? 11.813 -4.272 -24.956 1.00 89.31 75 THR A O 1
ATOM 589 N N . ILE A 1 76 ? 14.030 -4.324 -25.306 1.00 90.12 76 ILE A N 1
ATOM 590 C CA . ILE A 1 76 ? 14.364 -5.066 -24.079 1.00 90.12 76 ILE A CA 1
ATOM 591 C C . ILE A 1 76 ? 13.917 -4.280 -22.838 1.00 90.12 76 ILE A C 1
ATOM 593 O O . ILE A 1 76 ? 13.262 -4.831 -21.954 1.00 90.12 76 ILE A O 1
ATOM 597 N N . LEU A 1 77 ? 14.208 -2.975 -22.796 1.00 93.31 77 LEU A N 1
ATOM 598 C CA . LEU A 1 77 ? 13.785 -2.097 -21.703 1.00 93.31 77 LEU A CA 1
ATOM 599 C C . LEU A 1 77 ? 12.258 -1.988 -21.598 1.00 93.31 77 LEU A C 1
ATOM 601 O O . LEU A 1 77 ? 11.728 -1.991 -20.489 1.00 93.31 77 LEU A O 1
ATOM 605 N N . SER A 1 78 ? 11.548 -1.945 -22.728 1.00 94.19 78 SER A N 1
ATOM 606 C CA . SER A 1 78 ? 10.078 -1.919 -22.757 1.00 94.19 78 SER A CA 1
ATOM 607 C C . SER A 1 78 ? 9.472 -3.201 -22.186 1.00 94.19 78 SER A C 1
ATOM 609 O O . SER A 1 78 ? 8.552 -3.133 -21.372 1.00 94.19 78 SER A O 1
ATOM 611 N N . PHE A 1 79 ? 10.020 -4.367 -22.542 1.00 94.62 79 PHE A N 1
ATOM 612 C CA . PHE A 1 79 ? 9.604 -5.640 -21.948 1.00 94.62 79 PHE A CA 1
ATOM 613 C C . PHE A 1 79 ? 9.890 -5.695 -20.443 1.00 94.62 79 PHE A C 1
ATOM 615 O O . PHE A 1 79 ? 9.034 -6.134 -19.676 1.00 94.62 79 PHE A O 1
ATOM 622 N N . GLY A 1 80 ? 11.051 -5.198 -20.005 1.00 94.69 80 GLY A N 1
ATOM 623 C CA . GLY A 1 80 ? 11.381 -5.083 -18.583 1.00 94.69 80 GLY A CA 1
ATOM 624 C C . GLY A 1 80 ? 10.396 -4.190 -17.821 1.00 94.69 80 GLY A C 1
ATOM 625 O O . GLY A 1 80 ? 9.890 -4.585 -16.771 1.00 94.69 80 GLY A O 1
ATOM 626 N N . ALA A 1 81 ? 10.058 -3.024 -18.378 1.00 96.25 81 ALA A N 1
ATOM 627 C CA . ALA A 1 81 ? 9.083 -2.104 -17.796 1.00 96.25 81 ALA A CA 1
ATOM 628 C C . ALA A 1 81 ? 7.682 -2.730 -17.700 1.00 96.25 81 ALA A C 1
ATOM 630 O O . ALA A 1 81 ?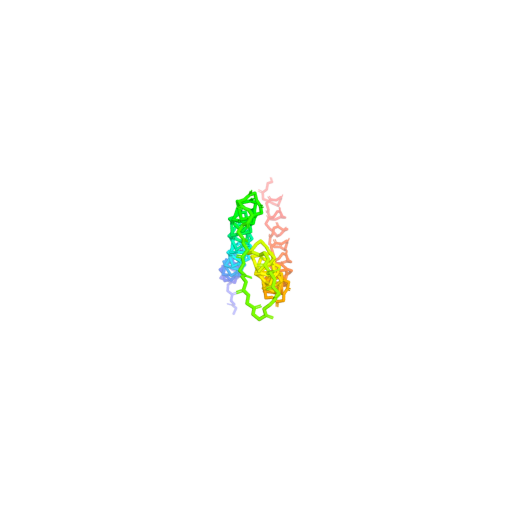 7.029 -2.620 -16.662 1.00 96.25 81 ALA A O 1
ATOM 631 N N . ALA A 1 82 ? 7.241 -3.435 -18.748 1.00 96.44 82 ALA A N 1
ATOM 632 C CA . ALA A 1 82 ? 5.961 -4.139 -18.763 1.00 96.44 82 ALA A CA 1
ATOM 633 C C . ALA A 1 82 ? 5.903 -5.260 -17.712 1.00 96.44 82 ALA A C 1
ATOM 635 O O . ALA A 1 82 ? 4.901 -5.395 -17.008 1.00 96.44 82 ALA A O 1
ATOM 636 N N . LEU A 1 83 ? 6.988 -6.028 -17.557 1.00 96.19 83 LEU A N 1
ATOM 637 C CA . LEU A 1 83 ? 7.087 -7.072 -16.536 1.00 96.19 83 LEU A CA 1
ATOM 638 C C . LEU A 1 83 ? 7.016 -6.482 -15.122 1.00 96.19 83 LEU A C 1
ATOM 640 O O . LEU A 1 83 ? 6.262 -6.973 -14.286 1.00 96.19 83 LEU A O 1
ATOM 644 N N . ILE A 1 84 ? 7.761 -5.408 -14.857 1.00 94.38 84 ILE A N 1
ATOM 645 C CA . ILE A 1 84 ? 7.745 -4.724 -13.558 1.00 94.38 84 ILE A CA 1
ATOM 646 C C . ILE A 1 84 ? 6.359 -4.147 -13.261 1.00 94.38 84 ILE A C 1
ATOM 648 O O . ILE A 1 84 ? 5.861 -4.299 -12.146 1.00 94.38 84 ILE A O 1
ATOM 652 N N . TRP A 1 85 ? 5.706 -3.534 -14.250 1.00 95.38 85 TRP A N 1
ATOM 653 C CA . TRP A 1 85 ? 4.341 -3.031 -14.103 1.00 95.38 85 TRP A CA 1
ATOM 654 C C . TRP A 1 85 ? 3.360 -4.146 -13.733 1.00 95.38 85 TRP A C 1
ATOM 656 O O . TRP A 1 85 ? 2.548 -3.981 -12.823 1.00 95.38 85 TRP A O 1
ATOM 666 N N . LEU A 1 86 ? 3.478 -5.306 -14.384 1.00 95.56 86 LEU A N 1
ATOM 667 C CA . LEU A 1 86 ? 2.661 -6.473 -14.075 1.00 95.56 86 LEU A CA 1
ATOM 668 C C . LEU A 1 86 ? 2.896 -6.965 -12.638 1.00 95.56 86 LEU A C 1
ATOM 670 O O . LEU A 1 86 ? 1.933 -7.247 -11.929 1.00 95.56 86 LEU A O 1
ATOM 674 N N . LEU A 1 87 ? 4.149 -7.022 -12.176 1.00 93.38 87 LEU A N 1
ATOM 675 C CA . LEU A 1 87 ? 4.473 -7.393 -10.793 1.00 93.38 87 LEU A CA 1
ATOM 676 C C . LEU A 1 87 ? 3.857 -6.418 -9.783 1.00 93.38 87 LEU A C 1
ATOM 678 O O . LEU A 1 87 ? 3.240 -6.857 -8.811 1.00 93.38 87 LEU A O 1
ATOM 682 N N . PHE A 1 88 ? 3.962 -5.108 -10.027 1.00 92.50 88 PHE A N 1
ATOM 683 C CA . PHE A 1 88 ? 3.319 -4.106 -9.174 1.00 92.50 88 PHE A CA 1
ATOM 684 C C . PHE A 1 88 ? 1.797 -4.241 -9.172 1.00 92.50 88 PHE A C 1
ATOM 686 O O . PHE A 1 88 ? 1.188 -4.162 -8.107 1.00 92.50 88 PHE A O 1
ATOM 693 N N . PHE A 1 89 ? 1.187 -4.508 -10.327 1.00 92.12 89 PHE A N 1
ATOM 694 C CA . PHE A 1 89 ? -0.244 -4.782 -10.424 1.00 92.12 89 PHE A CA 1
ATOM 695 C C . PHE A 1 89 ? -0.652 -6.003 -9.589 1.00 92.12 89 PHE A C 1
ATOM 697 O O . PHE A 1 89 ? -1.624 -5.934 -8.835 1.00 92.12 89 PHE A O 1
ATOM 704 N N . PHE A 1 90 ? 0.104 -7.105 -9.664 1.00 93.44 90 PHE A N 1
ATOM 705 C CA . PHE A 1 90 ? -0.176 -8.298 -8.862 1.00 93.44 90 PHE A CA 1
ATOM 706 C C . PHE A 1 90 ? -0.119 -8.002 -7.363 1.00 93.44 90 PHE A C 1
ATOM 708 O O . PHE A 1 90 ? -1.004 -8.403 -6.608 1.00 93.44 90 PHE A O 1
ATOM 715 N N . VAL A 1 91 ? 0.906 -7.272 -6.938 1.00 91.62 91 VAL A N 1
ATOM 716 C CA . VAL A 1 91 ? 1.093 -6.891 -5.540 1.00 91.62 91 VAL A CA 1
ATOM 717 C C . VAL A 1 91 ? -0.039 -5.971 -5.050 1.00 91.62 91 VAL A C 1
ATOM 719 O O . VAL A 1 91 ? -0.589 -6.205 -3.971 1.00 91.62 91 VAL A O 1
ATOM 722 N N . ASP A 1 92 ? -0.439 -4.969 -5.840 1.00 91.12 92 ASP A N 1
ATOM 723 C CA . ASP A 1 92 ? -1.514 -4.029 -5.478 1.00 91.12 92 ASP A CA 1
ATOM 724 C C . ASP A 1 92 ? -2.869 -4.752 -5.338 1.00 91.12 92 ASP A C 1
ATOM 726 O O . ASP A 1 92 ? -3.567 -4.614 -4.329 1.00 91.12 92 ASP A O 1
ATOM 730 N N . VAL A 1 93 ? -3.213 -5.602 -6.313 1.00 90.94 93 VAL A N 1
ATOM 731 C CA . VAL A 1 93 ? -4.536 -6.244 -6.395 1.00 90.94 93 VAL A CA 1
ATOM 732 C C . VAL A 1 93 ? -4.674 -7.465 -5.491 1.00 90.94 93 VAL A C 1
ATOM 734 O O . VAL A 1 93 ? -5.700 -7.616 -4.831 1.00 90.94 93 VAL A O 1
ATOM 737 N N . TYR A 1 94 ? -3.686 -8.360 -5.460 1.00 92.06 94 TYR A N 1
ATOM 738 C CA . TYR A 1 94 ? -3.833 -9.653 -4.777 1.00 92.06 94 TYR A CA 1
ATOM 739 C C . TYR A 1 94 ? -3.302 -9.651 -3.348 1.00 92.06 94 TYR A C 1
ATOM 741 O O . TYR A 1 94 ? -3.653 -10.535 -2.567 1.00 92.06 94 TYR A O 1
ATOM 749 N N . TRP A 1 95 ? -2.482 -8.667 -2.987 1.00 89.44 95 TRP A N 1
ATOM 750 C CA . TRP A 1 95 ? -1.899 -8.577 -1.654 1.00 89.44 95 TRP A CA 1
ATOM 751 C C . TRP A 1 95 ? -2.467 -7.411 -0.863 1.00 89.44 95 TRP A C 1
ATOM 753 O O . TRP A 1 95 ? -3.133 -7.628 0.150 1.00 89.44 95 TRP A O 1
ATOM 763 N N . TYR A 1 96 ? -2.264 -6.178 -1.325 1.00 88.12 96 TYR A N 1
ATOM 764 C CA . TYR A 1 96 ? -2.619 -5.012 -0.516 1.00 88.12 96 TYR A CA 1
ATOM 765 C C . TYR A 1 96 ? -4.123 -4.789 -0.415 1.00 88.12 96 TYR A C 1
ATOM 767 O O . TYR A 1 96 ? -4.637 -4.560 0.683 1.00 88.12 96 TYR A O 1
ATOM 775 N N . HIS A 1 97 ? -4.848 -4.916 -1.524 1.00 89.44 97 HIS A N 1
ATOM 776 C CA . HIS A 1 97 ? -6.289 -4.695 -1.527 1.00 89.44 97 HIS A CA 1
ATOM 777 C C . HIS A 1 97 ? -7.058 -5.660 -0.584 1.00 89.44 97 HIS A C 1
ATOM 779 O O . HIS A 1 97 ? -7.860 -5.181 0.227 1.00 89.44 97 HIS A O 1
ATOM 785 N N . PRO A 1 98 ? -6.794 -6.986 -0.558 1.00 92.38 98 PRO A N 1
ATOM 786 C CA . PRO A 1 98 ? -7.412 -7.894 0.412 1.00 92.38 98 PRO A CA 1
ATOM 787 C C . PRO A 1 98 ? -7.038 -7.601 1.868 1.00 92.38 98 PRO A C 1
ATOM 789 O O . PRO A 1 98 ? -7.906 -7.688 2.740 1.00 92.38 98 PRO A O 1
ATOM 792 N N . LEU A 1 99 ? -5.780 -7.229 2.140 1.00 89.62 99 LEU A N 1
ATOM 793 C CA . LEU A 1 99 ? -5.319 -6.885 3.490 1.00 89.62 99 LEU A CA 1
ATOM 794 C C . LEU A 1 99 ? -6.041 -5.644 4.030 1.00 89.62 99 LEU A C 1
ATOM 796 O O . LEU A 1 99 ? -6.548 -5.661 5.155 1.00 89.62 99 LEU A O 1
ATOM 800 N N . LEU A 1 100 ? -6.161 -4.598 3.206 1.00 91.12 100 LEU A N 1
ATOM 801 C CA . LEU A 1 100 ? -6.863 -3.369 3.569 1.00 91.12 100 LEU A CA 1
ATOM 802 C C . LEU A 1 100 ? -8.353 -3.634 3.820 1.00 91.12 100 LEU A C 1
ATOM 804 O O . LEU A 1 100 ? -8.894 -3.237 4.853 1.00 91.12 100 LEU A O 1
ATOM 808 N N . ILE A 1 101 ? -9.010 -4.381 2.926 1.00 93.81 101 ILE A N 1
ATOM 809 C CA . ILE A 1 101 ? -10.416 -4.773 3.100 1.00 93.81 101 ILE A CA 1
ATOM 810 C C . ILE A 1 101 ? -10.607 -5.601 4.372 1.00 93.81 101 ILE A C 1
ATOM 812 O O . ILE A 1 101 ? -11.598 -5.415 5.080 1.00 93.81 101 ILE A O 1
ATOM 816 N N . GLY A 1 102 ? -9.683 -6.513 4.678 1.00 93.19 102 GLY A N 1
ATOM 817 C CA . GLY A 1 102 ? -9.715 -7.309 5.902 1.00 93.19 102 GLY A CA 1
ATOM 818 C C . GLY A 1 102 ? -9.702 -6.435 7.158 1.00 93.19 102 GLY A C 1
ATOM 819 O O . GLY A 1 102 ? -10.553 -6.601 8.037 1.00 93.19 102 GLY A O 1
ATOM 820 N N . ALA A 1 103 ? -8.799 -5.452 7.209 1.00 92.06 103 ALA A N 1
ATOM 821 C CA . ALA A 1 103 ? -8.703 -4.508 8.320 1.00 92.06 103 ALA A CA 1
ATOM 822 C C . ALA A 1 103 ? -9.974 -3.648 8.467 1.00 92.06 103 ALA A C 1
ATOM 824 O O . ALA A 1 103 ? -10.478 -3.477 9.582 1.00 92.06 103 ALA A O 1
ATOM 825 N N . VAL A 1 104 ? -10.545 -3.177 7.352 1.00 93.75 104 VAL A N 1
ATOM 826 C CA . VAL A 1 104 ? -11.804 -2.408 7.335 1.00 93.75 104 VAL A CA 1
ATOM 827 C C . VAL A 1 104 ? -12.980 -3.252 7.825 1.00 93.75 104 VAL A C 1
ATOM 829 O O . VAL A 1 104 ? -13.722 -2.826 8.710 1.00 93.75 104 VAL A O 1
ATOM 832 N N . LYS A 1 105 ? -13.128 -4.486 7.327 1.00 94.75 105 LYS A N 1
ATOM 833 C CA . LYS A 1 105 ? -14.184 -5.412 7.769 1.00 94.75 105 LYS A CA 1
ATOM 834 C C . LYS A 1 105 ? -14.107 -5.681 9.271 1.00 94.75 105 LYS A C 1
ATOM 836 O O . LYS A 1 105 ? -15.143 -5.711 9.939 1.00 94.75 105 LYS A O 1
ATOM 841 N N . LYS A 1 106 ? -12.897 -5.838 9.819 1.00 92.81 106 LYS A N 1
ATOM 842 C CA . LYS A 1 106 ? -12.699 -6.006 11.264 1.00 92.81 106 LYS A CA 1
ATOM 843 C C . LYS A 1 106 ? -13.105 -4.753 12.046 1.00 92.81 106 LYS A C 1
ATOM 845 O O . LYS A 1 106 ? -13.763 -4.887 13.076 1.00 92.81 106 LYS A O 1
ATOM 850 N N . GLY A 1 107 ? -12.776 -3.564 11.539 1.00 93.00 107 GLY A N 1
ATOM 851 C CA . GLY A 1 107 ? -13.197 -2.286 12.124 1.00 93.00 107 GLY A CA 1
ATOM 852 C C . GLY A 1 107 ? -14.715 -2.136 12.172 1.00 93.00 107 GLY A C 1
ATOM 853 O O . GLY A 1 107 ? -15.266 -1.920 13.247 1.00 93.00 107 GLY A O 1
ATOM 854 N N . ILE A 1 108 ? -15.397 -2.377 11.045 1.00 93.44 108 ILE A N 1
ATOM 855 C CA . ILE A 1 108 ? -16.868 -2.335 10.947 1.00 93.44 108 ILE A CA 1
ATOM 856 C C . ILE A 1 108 ? -17.514 -3.313 11.935 1.00 93.44 108 ILE A C 1
ATOM 858 O O . ILE A 1 108 ? -18.527 -3.001 12.564 1.00 93.44 108 ILE A O 1
ATOM 862 N N . HIS A 1 109 ? -16.946 -4.514 12.078 1.00 92.06 109 HIS A N 1
ATOM 863 C CA . HIS A 1 109 ? -17.449 -5.496 13.034 1.00 92.06 109 HIS A CA 1
ATOM 864 C C . HIS A 1 109 ? -17.380 -4.968 14.473 1.00 92.06 109 HIS A C 1
ATOM 866 O O . HIS A 1 109 ? -18.357 -5.090 15.205 1.00 92.06 109 HIS A O 1
ATOM 872 N N . ILE A 1 110 ? -16.269 -4.350 14.878 1.00 91.62 110 ILE A N 1
ATOM 873 C CA . ILE A 1 110 ? -16.106 -3.783 16.226 1.00 91.62 110 ILE A CA 1
ATOM 874 C C . ILE A 1 110 ? -17.023 -2.568 16.427 1.00 91.62 110 ILE A C 1
ATOM 876 O O . ILE A 1 110 ? -17.708 -2.471 17.445 1.00 91.62 110 ILE A O 1
ATOM 880 N N . GLU A 1 111 ? -17.098 -1.679 15.439 1.00 91.19 111 GLU A N 1
ATOM 881 C CA . GLU A 1 111 ? -17.902 -0.456 15.490 1.00 91.19 111 GLU A CA 1
ATOM 882 C C . GLU A 1 111 ? -19.394 -0.746 15.691 1.00 91.19 111 GLU A C 1
ATOM 884 O O . GLU A 1 111 ? -20.048 -0.087 16.498 1.00 91.19 111 GLU A O 1
ATOM 889 N N . LYS A 1 112 ? -19.928 -1.790 15.043 1.00 91.31 112 LYS A N 1
ATOM 890 C CA . LYS A 1 112 ? -21.321 -2.223 15.252 1.00 91.31 112 LYS A CA 1
ATOM 891 C C . LYS A 1 112 ? -21.625 -2.583 16.710 1.00 91.31 112 LYS A C 1
ATOM 893 O O . LYS A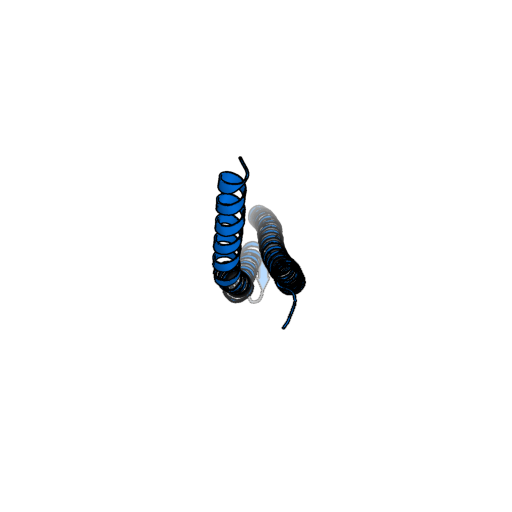 1 112 ? -22.722 -2.286 17.181 1.00 91.31 112 LYS A O 1
ATOM 898 N N . HIS A 1 113 ? -20.678 -3.194 17.422 1.00 86.19 113 HIS A N 1
ATOM 899 C CA . HIS A 1 113 ? -20.865 -3.577 18.825 1.00 86.19 113 HIS A CA 1
ATOM 900 C C . HIS A 1 113 ? -20.745 -2.363 19.755 1.00 86.19 113 HIS A C 1
ATOM 902 O O . HIS A 1 113 ? -21.606 -2.150 20.607 1.00 86.19 113 HIS A O 1
ATOM 908 N N . ILE A 1 114 ? -19.726 -1.523 19.549 1.00 89.81 114 ILE A N 1
ATOM 909 C CA . ILE A 1 114 ? -19.495 -0.330 20.378 1.00 89.81 114 ILE A CA 1
ATOM 910 C C . ILE A 1 114 ? -20.595 0.713 20.166 1.00 89.81 114 ILE A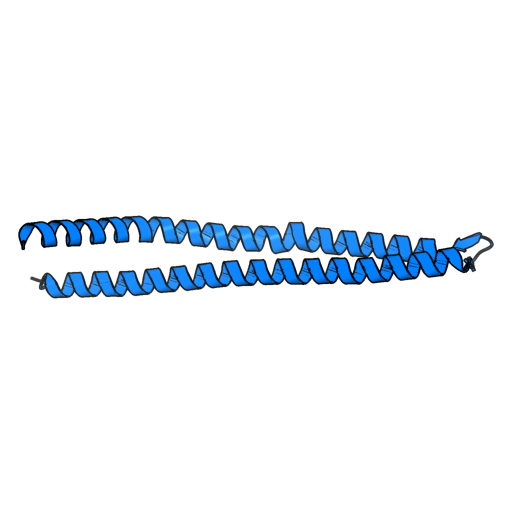 C 1
ATOM 912 O O . ILE A 1 114 ? -21.092 1.287 21.131 1.00 89.81 114 ILE A O 1
ATOM 916 N N . GLY A 1 115 ? -21.023 0.948 18.923 1.00 86.62 115 GLY A N 1
ATOM 917 C CA . GLY A 1 115 ? -22.012 1.976 18.593 1.00 86.62 115 GLY A CA 1
ATOM 918 C C . GLY A 1 115 ? -23.373 1.747 19.257 1.00 86.62 115 GLY A C 1
ATOM 919 O O . GLY A 1 115 ? -24.034 2.704 19.669 1.00 86.62 115 GLY A O 1
ATOM 920 N N . ALA A 1 116 ? -23.784 0.486 19.422 1.00 84.81 116 ALA A N 1
ATOM 921 C CA . ALA A 1 116 ? -25.010 0.141 20.140 1.00 84.81 116 ALA A CA 1
ATOM 922 C C . ALA A 1 116 ? -24.914 0.473 21.642 1.00 84.81 116 ALA A C 1
ATOM 924 O O . ALA A 1 116 ? -25.852 1.042 22.211 1.00 84.81 116 ALA A O 1
ATOM 925 N N . GLU A 1 117 ? -23.777 0.163 22.271 1.00 84.12 117 GLU A N 1
ATOM 926 C CA . GLU A 1 117 ? -23.506 0.447 23.686 1.00 84.12 117 GLU A CA 1
ATOM 927 C C . GLU A 1 117 ? -23.362 1.953 23.944 1.00 84.12 117 GLU A C 1
ATOM 929 O O . GLU A 1 117 ? -23.993 2.490 24.856 1.00 84.12 117 GLU A O 1
ATOM 934 N N . LEU A 1 118 ? -22.632 2.659 23.077 1.00 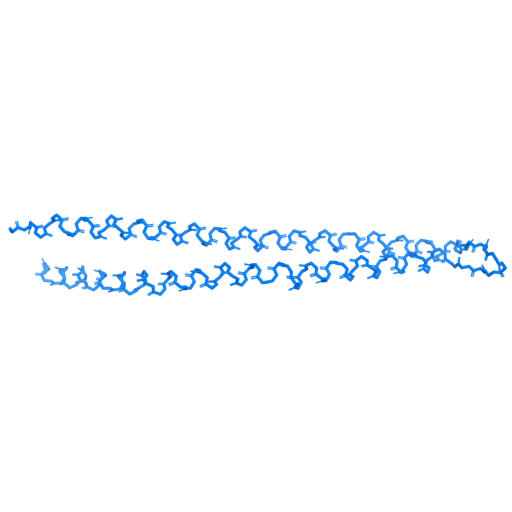84.31 118 LEU A N 1
ATOM 935 C CA . LEU A 1 118 ? -22.441 4.107 23.152 1.00 84.31 118 LEU A CA 1
ATOM 936 C C . LEU A 1 118 ? -23.782 4.852 23.049 1.00 84.31 118 LEU A C 1
ATOM 938 O O . LEU A 1 118 ? -24.085 5.719 23.867 1.00 84.31 118 LEU A O 1
ATOM 942 N N . LYS A 1 119 ? -24.641 4.464 22.092 1.00 85.38 119 LYS A N 1
ATOM 943 C CA . LYS A 1 119 ? -25.984 5.047 21.918 1.00 85.38 119 LYS A CA 1
ATOM 944 C C . LYS A 1 119 ? -26.895 4.784 23.121 1.00 85.38 119 LYS A C 1
ATOM 946 O O . LYS A 1 119 ? -27.777 5.594 23.418 1.00 85.38 119 LYS A O 1
ATOM 951 N N . ARG A 1 120 ? -26.734 3.646 23.802 1.00 83.81 120 ARG A N 1
ATOM 952 C CA . ARG A 1 120 ? -27.466 3.344 25.040 1.00 83.81 120 ARG A CA 1
ATOM 953 C C . ARG A 1 120 ? -27.002 4.256 26.177 1.00 83.81 120 ARG A C 1
ATOM 955 O O . ARG A 1 120 ? -27.854 4.856 26.824 1.00 83.81 120 ARG A O 1
ATOM 962 N N . LEU A 1 121 ? -25.694 4.386 26.391 1.00 80.00 121 LEU A N 1
ATOM 963 C CA . LEU A 1 121 ? -25.139 5.236 27.449 1.00 80.00 121 LEU A CA 1
ATOM 964 C C . LEU A 1 121 ? -25.484 6.709 27.246 1.00 80.00 121 LEU A C 1
ATOM 966 O O . LEU A 1 121 ? -25.931 7.355 28.189 1.00 80.00 121 LEU A O 1
ATOM 970 N N . TYR A 1 122 ? -25.362 7.213 26.017 1.00 82.50 122 TYR A N 1
ATOM 971 C CA . TYR A 1 122 ? -25.743 8.586 25.692 1.00 82.50 122 TYR A CA 1
ATOM 972 C C . TYR A 1 122 ? -27.204 8.875 26.061 1.00 82.50 122 TYR A C 1
ATOM 974 O O . TYR A 1 122 ? -27.474 9.855 26.747 1.00 82.50 122 TYR A O 1
ATOM 982 N N . ARG A 1 123 ? -28.137 7.981 25.693 1.00 83.75 123 ARG A N 1
ATOM 983 C CA . ARG A 1 123 ? -29.557 8.116 26.067 1.00 83.75 123 ARG A CA 1
ATOM 984 C C . ARG A 1 123 ? -29.791 8.069 27.576 1.00 83.75 123 ARG A C 1
ATOM 986 O O . ARG A 1 123 ? -30.658 8.774 28.077 1.00 83.75 123 ARG A O 1
ATOM 993 N N . LEU A 1 124 ? -29.045 7.236 28.300 1.00 79.50 124 LEU A N 1
ATOM 994 C CA . LEU A 1 124 ? -29.175 7.126 29.754 1.00 79.50 124 LEU A CA 1
ATOM 995 C C . LEU A 1 124 ? -28.714 8.413 30.456 1.00 79.50 124 LEU A C 1
ATOM 997 O O . LEU A 1 124 ? -29.374 8.893 31.375 1.00 79.50 124 LEU A O 1
ATOM 1001 N N . TYR A 1 125 ? -27.597 8.985 30.002 1.00 75.75 125 TYR A N 1
ATOM 1002 C CA . TYR A 1 125 ? -27.073 10.245 30.526 1.00 75.75 125 TYR A CA 1
ATOM 1003 C C . TYR A 1 125 ? -27.942 11.446 30.144 1.00 75.75 125 TYR A C 1
ATOM 1005 O O . TYR A 1 125 ? -28.201 12.280 31.009 1.00 75.75 125 TYR A O 1
ATOM 1013 N N . SER A 1 126 ? -28.435 11.524 28.901 1.00 77.88 126 SER A N 1
ATOM 1014 C CA . SER A 1 126 ? -29.313 12.623 28.472 1.00 77.88 126 SER A CA 1
ATOM 1015 C C . SER A 1 126 ? -30.624 12.636 29.264 1.00 77.88 126 SER A C 1
ATOM 1017 O O . SER A 1 126 ? -31.029 13.678 29.765 1.00 77.88 126 SER A O 1
ATOM 1019 N N . TYR A 1 127 ? -31.235 11.465 29.472 1.00 75.81 127 TYR A N 1
ATOM 1020 C CA . TYR A 1 127 ? -32.467 11.329 30.251 1.00 75.81 127 TYR A CA 1
ATOM 1021 C C . TYR A 1 127 ? -32.285 11.706 31.730 1.00 75.81 127 TYR A C 1
ATOM 1023 O O . TYR A 1 127 ? -33.134 12.364 32.328 1.00 75.81 127 TYR A O 1
ATOM 1031 N N . ASN A 1 128 ? -31.164 11.311 32.341 1.00 73.38 128 ASN A N 1
ATOM 1032 C CA . ASN A 1 128 ? -30.877 11.659 33.734 1.00 73.38 128 ASN A CA 1
ATOM 1033 C C . ASN A 1 128 ? -30.579 13.153 33.930 1.00 73.38 128 ASN A C 1
ATOM 1035 O O . ASN A 1 128 ? -30.837 13.669 35.015 1.00 73.38 128 ASN A O 1
ATOM 1039 N N . TRP A 1 129 ? -30.046 13.839 32.916 1.00 66.06 129 TRP A N 1
ATOM 1040 C CA . TRP A 1 129 ? -29.804 15.281 32.959 1.00 66.06 129 TRP A CA 1
ATOM 1041 C C . TRP A 1 129 ? -31.116 16.077 32.955 1.00 66.06 129 TRP A C 1
ATOM 1043 O O . TRP A 1 129 ? -31.305 16.924 33.820 1.00 66.06 129 TRP A O 1
ATOM 1053 N N . GLU A 1 130 ? -32.058 15.726 32.074 1.00 69.38 130 GLU A N 1
ATOM 1054 C CA . GLU A 1 130 ? -33.389 16.360 31.990 1.00 69.38 130 GLU A CA 1
ATOM 1055 C C . GLU A 1 130 ? -34.238 16.179 33.258 1.00 69.38 130 GLU A C 1
ATOM 1057 O O . GLU A 1 130 ? -35.095 16.998 33.560 1.00 69.38 130 GLU A O 1
ATOM 1062 N N . ARG A 1 131 ? -34.004 15.113 34.032 1.00 68.50 131 ARG A N 1
ATOM 1063 C CA . ARG A 1 131 ? -34.681 14.876 35.320 1.00 68.50 131 ARG A CA 1
ATOM 1064 C C . ARG A 1 131 ? -34.089 15.672 36.486 1.00 68.50 131 ARG A C 1
ATOM 1066 O O . ARG A 1 131 ? -34.677 15.672 37.566 1.00 68.50 131 ARG A O 1
ATOM 1073 N N . LYS A 1 132 ? -32.895 16.244 36.309 1.00 57.81 132 LYS A N 1
ATOM 1074 C CA . LYS A 1 132 ? -32.136 16.950 37.352 1.00 57.81 132 LYS A CA 1
ATOM 1075 C C . LYS A 1 132 ? -32.151 18.474 37.176 1.00 57.81 132 LYS A C 1
ATOM 1077 O O . LYS A 1 132 ? -31.733 19.165 38.103 1.00 57.81 132 LYS A O 1
ATOM 1082 N N . SER A 1 133 ? -32.593 18.959 36.012 1.00 53.78 133 SER A N 1
ATOM 1083 C CA . SER A 1 133 ? -32.918 20.358 35.690 1.00 53.78 133 SER A CA 1
ATOM 1084 C C . SER A 1 133 ? -34.377 20.670 35.988 1.00 53.78 133 SER A C 1
ATOM 1086 O O . SER A 1 133 ? -34.636 21.768 36.519 1.00 53.78 133 SER A O 1
#

Foldseek 3Di:
DDDPVVVVVVLVVVLVVLVVVLVVLVVVLVVLVVVLVVLVVVLVVVLVVLVVVLVVQVVVVDWDDDPNDTDGPSVVSVVVNVVSNVVSVCCNPVPSVVSSVVSVVVSVVSCVVSVVVVVVVVVVVVVVVVVVD

Sequence (133 aa):
MTDPNNKNNIDIELLKVKVDIWKQVINTQQHFNDLAMKIRNFAILILSAFIGAIGVSFKSGFAFNMLGHSTSIATILSFGAALIWLLFFFVDVYWYHPLLIGAVKKGIHIEKHIGAELKRLYRLYSYNWERKS

pLDDT: mean 86.29, std 11.21, range [49.34, 97.31]

Secondary structure (DSSP, 8-state):
---HHHHHHHHHHHHHHHHHHHHHHHHHHHHHHHHHHHHHHHHHHHHHHHHHHHHHHHHTT-EEEETTEEEEHHHHHHHHHHHHHHHHHHIIIIIIHHHHHHHHHHHHHHHHHHHHHHHHHHHHHHHHHHTT-

Organism: NCBI:txid72407